Protein AF-A0A520S406-F1 (afdb_monomer_lite)

Foldseek 3Di:
DDADPNDDPDDDADAAPDVVVRHGDDPPDDDDPPPVVLVVLVVLVVVCVVVVVDDQFDAPCVQVVVQVPDWDWDPDDDLVGIDTHDDPDGAGNNCVSVVNRNDDDQCVVPPPVDGDSVSVVCVVVVVCPPPNVVCVVVCVVVSVPPPDDDDDPDDDDDDPD

InterPro domains:
  IPR001466 Beta-lactamase-related [PF00144] (1-109)
  IPR012338 Beta-lactamase/transpeptidase-like [G3DSA:3.40.710.10] (1-141)
  IPR012338 Beta-lactamase/transpeptidase-like [SSF56601] (1-108)
  IPR050789 Diverse Enzymatic Activities [PTHR43283] (2-108)

Sequence (161 aa):
MVIRDGKLVYESVHGNMDAEAEKVMRDDAIFHIYSITKPTASIALMQLYESGMFQLDDPVSHFIPEFEDLKVLDASGSRETYSLREPKRAMTIRDLLMHTSGLVAPSSKWKLPEGTRVGSLYQESNLYRGAICHRWLKCYEDFLCIAIRVPNGIMEFQPIL

Secondary structure (DSSP, 8-state):
-EEETTEEEE----SEEETTTTEEPPTT-----GGGHHHHHHHHHHHHHHTTS--TTSBGGGT-GGGTT--EEPSSS-TTS--EE--SS--BHHHHHTT-S-----GGGGT-SS--HHHHHHHHTTTTTSHHHHHHTTTTTGGG------SSS--------

Organism: NCBI:txid2510334

pLDDT: mean 73.19, std 25.66, range [23.7, 97.75]

Structure (mmCIF, N/CA/C/O backbone):
data_AF-A0A520S406-F1
#
_entry.id   AF-A0A520S406-F1
#
loop_
_atom_site.group_PDB
_atom_site.id
_atom_site.type_symbol
_atom_site.label_atom_id
_atom_site.label_alt_id
_atom_site.label_comp_id
_atom_site.label_asym_id
_atom_site.label_entity_id
_atom_site.label_seq_id
_atom_site.pdbx_PDB_ins_code
_atom_site.Cartn_x
_atom_site.Cartn_y
_atom_site.Cartn_z
_atom_site.occupancy
_atom_site.B_iso_or_equiv
_atom_site.auth_seq_id
_atom_site.auth_comp_id
_atom_site.auth_asym_id
_atom_site.auth_atom_id
_atom_site.pdbx_PDB_model_num
ATOM 1 N N . MET A 1 1 ? 3.583 2.426 -23.354 1.00 93.00 1 MET A N 1
ATOM 2 C CA . MET A 1 1 ? 2.829 1.418 -24.124 1.00 93.00 1 MET A CA 1
ATOM 3 C C . MET A 1 1 ? 1.333 1.591 -23.883 1.00 93.00 1 MET A C 1
ATOM 5 O O . MET A 1 1 ? 0.951 1.891 -22.758 1.00 93.00 1 MET A O 1
ATOM 9 N N . VAL A 1 2 ? 0.500 1.397 -24.905 1.00 96.75 2 VAL A N 1
ATOM 10 C CA . VAL A 1 2 ? -0.965 1.307 -24.803 1.00 96.75 2 VAL A CA 1
ATOM 11 C C . VAL A 1 2 ? -1.422 0.061 -25.558 1.00 96.75 2 VAL A C 1
ATOM 13 O O . VAL A 1 2 ? -1.090 -0.110 -26.733 1.00 96.75 2 VAL A O 1
ATOM 16 N N . ILE A 1 3 ? -2.189 -0.794 -24.883 1.00 97.19 3 ILE A N 1
ATOM 17 C CA . ILE A 1 3 ? -2.780 -2.011 -25.449 1.00 97.19 3 ILE A CA 1
ATOM 18 C C . ILE A 1 3 ? -4.298 -1.839 -25.472 1.00 97.19 3 ILE A C 1
ATOM 20 O O . ILE A 1 3 ? -4.893 -1.438 -24.472 1.00 97.19 3 ILE A O 1
ATOM 24 N N . ARG A 1 4 ? -4.927 -2.154 -26.606 1.00 97.62 4 ARG A N 1
ATOM 25 C CA . ARG A 1 4 ? -6.384 -2.137 -26.779 1.00 97.62 4 ARG A CA 1
ATOM 26 C C . ARG A 1 4 ? -6.816 -3.389 -27.530 1.00 97.62 4 ARG A C 1
ATOM 28 O O . ARG A 1 4 ? -6.208 -3.733 -28.538 1.00 97.62 4 ARG A O 1
ATOM 35 N N . ASP A 1 5 ? -7.842 -4.074 -27.029 1.00 96.62 5 ASP A N 1
ATOM 36 C CA . ASP A 1 5 ? -8.367 -5.316 -27.618 1.00 96.62 5 ASP A CA 1
ATOM 37 C C . ASP A 1 5 ? -7.268 -6.379 -27.838 1.00 96.62 5 ASP A C 1
ATOM 39 O O . ASP A 1 5 ? -7.208 -7.048 -28.869 1.00 96.62 5 ASP A O 1
ATOM 43 N N . GLY A 1 6 ? -6.335 -6.475 -26.881 1.00 96.81 6 GLY A N 1
ATOM 44 C CA . GLY A 1 6 ? -5.179 -7.376 -26.938 1.00 96.81 6 GLY A CA 1
ATOM 45 C C . GLY A 1 6 ? -4.094 -6.987 -27.952 1.00 96.81 6 GLY A C 1
ATOM 46 O O . GLY A 1 6 ? -3.134 -7.732 -28.119 1.00 96.81 6 GLY A O 1
ATOM 47 N N . LYS A 1 7 ? -4.217 -5.838 -28.631 1.00 96.81 7 LYS A N 1
ATOM 48 C CA . LYS A 1 7 ? -3.268 -5.367 -29.648 1.00 96.81 7 LYS A CA 1
ATOM 49 C C . LYS A 1 7 ? -2.477 -4.162 -29.152 1.00 96.81 7 LYS A C 1
ATOM 51 O O . LYS A 1 7 ? -3.039 -3.237 -28.563 1.00 96.81 7 LYS A O 1
ATOM 56 N N . LEU A 1 8 ? -1.175 -4.158 -29.433 1.00 96.31 8 LEU A N 1
ATOM 57 C CA . LEU A 1 8 ? -0.318 -2.998 -29.220 1.00 96.31 8 LEU A CA 1
ATOM 58 C C . LEU A 1 8 ? -0.706 -1.896 -30.211 1.00 96.31 8 LEU A C 1
ATOM 60 O O . LEU A 1 8 ? -0.577 -2.080 -31.419 1.00 96.31 8 LEU A O 1
ATOM 64 N N . VAL A 1 9 ? -1.192 -0.763 -29.702 1.00 97.75 9 VAL A N 1
ATOM 65 C CA . VAL A 1 9 ? -1.594 0.380 -30.543 1.00 97.75 9 VAL A CA 1
ATOM 66 C C . VAL A 1 9 ? -0.632 1.558 -30.437 1.00 97.75 9 VAL A C 1
ATOM 68 O O . VAL A 1 9 ? -0.633 2.420 -31.311 1.00 97.75 9 VAL A O 1
ATOM 71 N N . TYR A 1 10 ? 0.188 1.606 -29.383 1.00 96.81 10 TYR A N 1
ATOM 72 C CA . TYR A 1 10 ? 1.185 2.656 -29.199 1.00 96.81 10 TYR A CA 1
ATOM 73 C C . TYR A 1 10 ? 2.327 2.209 -28.283 1.00 96.81 10 TYR A C 1
ATOM 75 O O . TYR A 1 10 ? 2.097 1.756 -27.158 1.00 96.81 10 TYR A O 1
ATOM 83 N N . GLU A 1 11 ? 3.561 2.426 -28.722 1.00 95.62 11 GLU A N 1
ATOM 84 C CA . GLU A 1 11 ? 4.778 2.256 -27.935 1.00 95.62 11 GLU A CA 1
ATOM 85 C C . GLU A 1 11 ? 5.806 3.302 -28.352 1.00 95.62 11 GLU A C 1
ATOM 87 O O . GLU A 1 11 ? 5.978 3.586 -29.533 1.00 95.62 11 GLU A O 1
ATOM 92 N N . SER A 1 12 ? 6.454 3.915 -27.369 1.00 95.31 12 SER A N 1
ATOM 93 C CA . SER A 1 12 ? 7.460 4.944 -27.597 1.00 95.31 12 SER A CA 1
ATOM 94 C C . SER A 1 12 ? 8.334 5.069 -26.359 1.00 95.31 12 SER A C 1
ATOM 96 O O . SER A 1 12 ? 7.799 5.083 -25.244 1.00 95.31 12 SER A O 1
ATOM 98 N N . VAL A 1 13 ? 9.633 5.248 -26.558 1.00 95.19 13 VAL A N 1
ATOM 99 C CA . VAL A 1 13 ? 10.619 5.460 -25.498 1.00 95.19 13 VAL A CA 1
ATOM 100 C C . VAL A 1 13 ? 11.250 6.832 -25.707 1.00 95.19 13 VAL A C 1
ATOM 102 O O . VAL A 1 13 ? 11.583 7.191 -26.833 1.00 95.19 13 VAL A O 1
ATOM 105 N N . HIS A 1 14 ? 11.379 7.617 -24.638 1.00 94.38 14 HIS A N 1
ATOM 106 C CA . HIS A 1 14 ? 11.864 8.993 -24.718 1.00 94.38 14 HIS A CA 1
ATOM 107 C C . HIS A 1 14 ? 12.806 9.321 -23.560 1.00 94.38 14 HIS A C 1
ATOM 109 O O . HIS A 1 14 ? 12.614 8.845 -22.441 1.00 94.38 14 HIS A O 1
ATOM 115 N N . GLY A 1 15 ? 13.767 10.207 -23.828 1.00 94.94 15 GLY A N 1
ATOM 116 C CA . GLY A 1 15 ? 14.667 10.769 -22.824 1.00 94.94 15 GLY A CA 1
ATOM 117 C C . GLY A 1 15 ? 15.809 9.842 -22.413 1.00 94.94 15 GLY A C 1
ATOM 118 O O . GLY A 1 15 ? 16.149 8.884 -23.109 1.00 94.94 15 GLY A O 1
ATOM 119 N N . ASN A 1 16 ? 16.393 10.158 -21.260 1.00 95.19 16 ASN A N 1
ATOM 120 C CA . ASN A 1 16 ? 17.512 9.438 -20.665 1.00 95.19 16 ASN A CA 1
ATOM 121 C C . ASN A 1 16 ? 17.051 8.754 -19.373 1.00 95.19 16 ASN A C 1
ATOM 123 O O . ASN A 1 16 ? 16.255 9.317 -18.622 1.00 95.19 16 ASN A O 1
ATOM 127 N N . MET A 1 17 ? 17.547 7.543 -19.112 1.00 94.00 17 MET A N 1
ATOM 128 C CA . MET A 1 17 ? 17.347 6.855 -17.831 1.00 94.00 17 MET A CA 1
ATOM 129 C C . MET A 1 17 ? 18.251 7.409 -16.720 1.00 94.00 17 MET A C 1
ATOM 131 O O . MET A 1 17 ? 17.938 7.250 -15.545 1.00 94.00 17 MET A O 1
ATOM 135 N N . ASP A 1 18 ? 19.357 8.047 -17.102 1.00 93.31 18 ASP A N 1
ATOM 136 C CA . ASP A 1 18 ? 20.272 8.783 -16.229 1.00 93.31 18 ASP A CA 1
ATOM 137 C C . ASP A 1 18 ? 20.657 10.067 -16.972 1.00 93.31 18 ASP A C 1
ATOM 139 O O . ASP A 1 18 ? 21.224 10.006 -18.068 1.00 93.31 18 ASP A O 1
ATOM 143 N N . ALA A 1 19 ? 20.246 11.217 -16.440 1.00 91.25 19 ALA A N 1
ATOM 144 C CA . ALA A 1 19 ? 20.421 12.493 -17.121 1.00 91.25 19 ALA A CA 1
ATOM 145 C C . ALA A 1 19 ? 21.878 12.964 -17.046 1.00 91.25 19 ALA A C 1
ATOM 147 O O . ALA A 1 19 ? 22.402 13.483 -18.028 1.00 91.25 19 ALA A O 1
ATOM 148 N N . GLU A 1 20 ? 22.528 12.738 -15.907 1.00 94.88 20 GLU A N 1
ATOM 149 C CA . GLU A 1 20 ? 23.899 13.128 -15.606 1.00 94.88 20 GLU A CA 1
ATOM 150 C C . GLU A 1 20 ? 24.916 12.299 -16.393 1.00 94.88 20 GLU A C 1
ATOM 152 O O . GLU A 1 20 ? 25.911 12.837 -16.875 1.00 94.88 20 GLU A O 1
ATOM 157 N N . ALA A 1 21 ? 24.657 11.000 -16.552 1.00 93.94 21 ALA A N 1
ATOM 158 C CA . ALA A 1 21 ? 25.484 10.101 -17.355 1.00 93.94 21 ALA A CA 1
ATOM 159 C C . ALA A 1 21 ? 25.082 10.063 -18.842 1.00 93.94 21 ALA A C 1
ATOM 161 O O . ALA A 1 21 ? 25.615 9.242 -19.589 1.00 93.94 21 ALA A O 1
ATOM 162 N N . GLU A 1 22 ? 24.112 10.889 -19.258 1.00 92.56 22 GLU A N 1
ATOM 163 C CA . GLU A 1 22 ? 23.533 10.918 -20.612 1.00 92.56 22 GLU A CA 1
ATOM 164 C C . GLU A 1 22 ? 23.111 9.529 -21.128 1.00 92.56 22 GLU A C 1
ATOM 166 O O . GLU A 1 22 ? 23.174 9.216 -22.322 1.00 92.56 22 GLU A O 1
ATOM 171 N N . LYS A 1 23 ? 22.667 8.654 -20.219 1.00 94.69 23 LYS A N 1
ATOM 172 C CA . LYS A 1 23 ? 22.326 7.276 -20.565 1.00 94.69 23 LYS A CA 1
ATOM 173 C C . LYS A 1 23 ? 20.939 7.236 -21.187 1.00 94.69 23 LYS A C 1
ATOM 175 O O . LYS A 1 23 ? 19.943 7.441 -20.496 1.00 94.69 23 LYS A O 1
ATOM 180 N N . VAL A 1 24 ? 20.876 6.924 -22.476 1.00 95.38 24 VAL A N 1
ATOM 181 C CA . VAL A 1 24 ? 19.623 6.838 -23.241 1.00 95.38 24 VAL A CA 1
ATOM 182 C C . VAL A 1 24 ? 18.644 5.853 -22.593 1.00 95.38 24 VAL A C 1
ATOM 184 O O . VAL A 1 24 ? 19.035 4.781 -22.120 1.00 95.38 24 VAL A O 1
ATOM 187 N N . MET A 1 25 ? 17.364 6.229 -22.561 1.00 96.75 25 MET A N 1
ATOM 188 C CA . MET A 1 25 ? 16.292 5.375 -22.060 1.00 96.75 25 MET A CA 1
ATOM 189 C C . MET A 1 25 ? 16.171 4.096 -22.898 1.00 96.75 25 MET A C 1
ATOM 191 O O . MET A 1 25 ? 16.150 4.146 -24.127 1.00 96.75 25 MET A O 1
ATOM 195 N N . ARG A 1 26 ? 16.054 2.954 -22.219 1.00 94.50 26 ARG A N 1
ATOM 196 C CA . ARG A 1 26 ? 15.831 1.639 -22.835 1.00 94.50 26 ARG A CA 1
ATOM 197 C C . ARG A 1 26 ? 14.371 1.223 -22.667 1.00 94.50 26 ARG A C 1
ATOM 199 O O . ARG A 1 26 ? 13.718 1.639 -21.712 1.00 94.50 26 ARG A O 1
ATOM 206 N N . ASP A 1 27 ? 13.875 0.413 -23.587 1.00 93.38 27 ASP A N 1
ATOM 207 C CA . ASP A 1 27 ? 12.521 -0.156 -23.561 1.00 93.38 27 ASP A CA 1
ATOM 208 C C . ASP A 1 27 ? 12.300 -1.153 -22.408 1.00 93.38 27 ASP A C 1
ATOM 210 O O . ASP A 1 27 ? 11.199 -1.247 -21.873 1.00 93.38 27 ASP A O 1
ATOM 214 N N . ASP A 1 28 ? 13.357 -1.823 -21.961 1.00 94.38 28 ASP A N 1
ATOM 215 C CA . ASP A 1 28 ? 13.394 -2.768 -20.836 1.00 94.38 28 ASP A CA 1
ATOM 216 C C . ASP A 1 28 ? 14.019 -2.165 -19.557 1.00 94.38 28 ASP A C 1
ATOM 218 O O . ASP A 1 28 ? 14.542 -2.881 -18.696 1.00 94.38 28 ASP A O 1
ATOM 222 N N . ALA A 1 29 ? 14.026 -0.835 -19.429 1.00 94.50 29 ALA A N 1
ATOM 223 C CA . ALA A 1 29 ? 14.532 -0.178 -18.230 1.00 94.50 29 ALA A CA 1
ATOM 224 C C . ALA A 1 29 ? 13.722 -0.584 -16.981 1.00 94.50 29 ALA A C 1
ATOM 226 O O . ALA A 1 29 ? 12.493 -0.650 -16.998 1.00 94.50 29 ALA A O 1
ATOM 227 N N . ILE A 1 30 ? 14.422 -0.828 -15.869 1.00 93.31 30 ILE A N 1
ATOM 228 C CA . ILE A 1 30 ? 13.805 -1.197 -14.590 1.00 93.31 30 ILE A CA 1
ATOM 229 C C . ILE A 1 30 ? 13.458 0.073 -13.812 1.00 93.31 30 ILE A C 1
ATOM 231 O O . ILE A 1 30 ? 14.319 0.922 -13.582 1.00 93.31 30 ILE A O 1
ATOM 235 N N . PHE A 1 31 ? 12.205 0.174 -13.364 1.00 90.69 31 PHE A N 1
ATOM 236 C CA . PHE A 1 31 ? 11.701 1.306 -12.587 1.00 90.69 31 PHE A CA 1
ATOM 237 C C . PHE A 1 31 ? 11.234 0.878 -11.200 1.00 90.69 31 PHE A C 1
ATOM 239 O O . PHE A 1 31 ? 10.613 -0.168 -11.020 1.00 90.69 31 PHE A O 1
ATOM 246 N N . HIS A 1 32 ? 11.429 1.757 -10.219 1.00 90.12 32 HIS A N 1
ATOM 247 C CA . HIS A 1 32 ? 10.699 1.664 -8.962 1.00 90.12 32 HIS A CA 1
ATOM 248 C C . HIS A 1 32 ? 9.241 2.073 -9.192 1.00 90.12 32 HIS A C 1
ATOM 250 O O . HIS A 1 32 ? 8.933 3.246 -9.394 1.00 90.12 32 HIS A O 1
ATOM 256 N N . ILE A 1 33 ? 8.334 1.099 -9.149 1.00 86.25 33 ILE A N 1
ATOM 257 C CA . ILE A 1 33 ? 6.906 1.311 -9.428 1.00 86.25 33 ILE A CA 1
ATOM 258 C C . ILE A 1 33 ? 6.120 1.858 -8.217 1.00 86.25 33 ILE A C 1
ATOM 260 O O . ILE A 1 33 ? 4.960 2.257 -8.345 1.00 86.25 33 ILE A O 1
ATOM 264 N N . TYR A 1 34 ? 6.751 1.916 -7.038 1.00 87.31 34 TYR A N 1
ATOM 265 C CA . TYR A 1 34 ? 6.198 2.465 -5.795 1.00 87.31 34 TYR A CA 1
ATOM 266 C C . TYR A 1 34 ? 4.761 1.997 -5.514 1.00 87.31 34 TYR A C 1
ATOM 268 O O . TYR A 1 34 ? 4.495 0.815 -5.346 1.00 87.31 34 TYR A O 1
ATOM 276 N N . SER A 1 35 ? 3.801 2.919 -5.430 1.00 84.50 35 SER A N 1
ATOM 277 C CA . SER A 1 35 ? 2.425 2.598 -5.052 1.00 84.50 35 SER A CA 1
ATOM 278 C C . SER A 1 35 ? 1.686 1.716 -6.061 1.00 84.50 35 SER A C 1
ATOM 280 O O . SER A 1 35 ? 0.641 1.187 -5.690 1.00 84.50 35 SER A O 1
ATOM 282 N N . ILE A 1 36 ? 2.218 1.500 -7.271 1.00 89.88 36 ILE A N 1
ATOM 283 C CA . ILE A 1 36 ? 1.678 0.522 -8.231 1.00 89.88 36 ILE A CA 1
ATOM 284 C C . ILE A 1 36 ? 1.825 -0.919 -7.704 1.00 89.88 36 ILE A C 1
ATOM 286 O O . ILE A 1 36 ? 1.100 -1.807 -8.137 1.00 89.88 36 ILE A O 1
ATOM 290 N N . THR A 1 37 ? 2.648 -1.153 -6.679 1.00 87.62 37 THR A N 1
ATOM 291 C CA . THR A 1 37 ? 2.674 -2.429 -5.948 1.00 87.62 37 THR A CA 1
ATOM 292 C C . THR A 1 37 ? 1.326 -2.775 -5.293 1.00 87.62 37 THR A C 1
ATOM 294 O O . THR A 1 37 ? 1.020 -3.953 -5.121 1.00 87.62 37 THR A O 1
ATOM 297 N N . LYS A 1 38 ? 0.487 -1.783 -4.940 1.00 87.81 38 LYS A N 1
ATOM 298 C CA . LYS A 1 38 ? -0.786 -2.015 -4.226 1.00 87.81 38 LYS A CA 1
ATOM 299 C C . LYS A 1 38 ? -1.749 -2.929 -5.000 1.00 87.81 38 LYS A C 1
ATOM 301 O O . LYS A 1 38 ? -2.146 -3.924 -4.409 1.00 87.81 38 LYS A O 1
ATOM 306 N N . PRO A 1 39 ? -2.086 -2.672 -6.283 1.00 90.62 39 PRO A N 1
ATOM 307 C CA . PRO A 1 39 ? -2.883 -3.601 -7.085 1.00 90.62 39 PRO A CA 1
ATOM 308 C C . PRO A 1 39 ? -2.382 -5.050 -7.061 1.00 90.62 39 PRO A C 1
ATOM 310 O O . PRO A 1 39 ? -3.184 -5.958 -6.868 1.00 90.62 39 PRO A O 1
ATOM 313 N N . THR A 1 40 ? -1.071 -5.276 -7.194 1.00 92.31 40 THR A N 1
ATOM 314 C CA . THR A 1 40 ? -0.491 -6.628 -7.155 1.00 92.31 40 THR A CA 1
ATOM 315 C C . THR A 1 40 ? -0.715 -7.298 -5.798 1.00 92.31 40 THR A C 1
ATOM 317 O O . THR A 1 40 ? -1.186 -8.432 -5.742 1.00 92.31 40 THR A O 1
ATOM 320 N N . ALA A 1 41 ? -0.458 -6.582 -4.699 1.00 88.38 41 ALA A N 1
ATOM 321 C CA . ALA A 1 41 ? -0.724 -7.082 -3.349 1.00 88.38 41 ALA A CA 1
ATOM 322 C C . ALA A 1 41 ? -2.227 -7.323 -3.100 1.00 88.38 41 ALA A C 1
ATOM 324 O O . ALA A 1 41 ? -2.605 -8.313 -2.477 1.00 88.38 41 ALA A O 1
ATOM 325 N N . SER A 1 42 ? -3.100 -6.456 -3.622 1.00 90.94 42 SER A N 1
ATOM 326 C CA . SER A 1 42 ? -4.553 -6.626 -3.538 1.00 90.94 42 SER A CA 1
ATOM 327 C C . SER A 1 42 ? -5.026 -7.882 -4.268 1.00 90.94 42 SER A C 1
ATOM 329 O O . SER A 1 42 ? -5.879 -8.583 -3.736 1.00 90.94 42 SER A O 1
ATOM 331 N N . ILE A 1 43 ? -4.463 -8.206 -5.438 1.00 95.81 43 ILE A N 1
ATOM 332 C CA . ILE A 1 43 ? -4.783 -9.447 -6.164 1.00 95.81 43 ILE A CA 1
ATOM 333 C C . ILE A 1 43 ? -4.403 -10.672 -5.328 1.00 95.81 43 ILE A C 1
ATOM 335 O O . ILE A 1 43 ? -5.237 -11.557 -5.152 1.00 95.81 43 ILE A O 1
ATOM 339 N N . ALA A 1 44 ? -3.193 -10.700 -4.761 1.00 95.12 44 ALA A N 1
ATOM 340 C CA . ALA A 1 44 ? -2.762 -11.794 -3.888 1.00 95.12 44 ALA A CA 1
ATOM 341 C C . ALA A 1 44 ? -3.708 -11.966 -2.686 1.00 95.12 44 ALA A C 1
ATOM 343 O O . ALA A 1 44 ? -4.104 -13.079 -2.340 1.00 95.12 44 ALA A O 1
ATOM 344 N N . LEU A 1 45 ? -4.147 -10.854 -2.088 1.00 93.81 45 LEU A N 1
ATOM 345 C CA . LEU A 1 45 ? -5.110 -10.884 -0.993 1.00 93.81 45 LEU A CA 1
ATOM 346 C C . LEU A 1 45 ? -6.490 -11.401 -1.444 1.00 93.81 45 LEU A C 1
ATOM 348 O O . LEU A 1 45 ? -7.134 -12.144 -0.708 1.00 93.81 45 LEU A O 1
ATOM 352 N N . MET A 1 46 ? -6.945 -11.065 -2.655 1.00 95.50 46 MET A N 1
ATOM 353 C CA . MET A 1 46 ? -8.216 -11.571 -3.193 1.00 95.50 46 MET A CA 1
ATOM 354 C C . MET A 1 46 ? -8.180 -13.064 -3.524 1.00 95.50 46 MET A C 1
ATOM 356 O O . MET A 1 46 ? -9.182 -13.738 -3.314 1.00 95.50 46 MET A O 1
ATOM 360 N N . GLN A 1 47 ? -7.035 -13.620 -3.920 1.00 97.25 47 GLN A N 1
ATOM 361 C CA . GLN A 1 47 ? -6.894 -15.075 -4.088 1.00 97.25 47 GLN A CA 1
ATOM 362 C C . GLN A 1 47 ? -7.109 -15.831 -2.765 1.00 97.25 47 GLN A C 1
ATOM 364 O O . GLN A 1 47 ? -7.719 -16.902 -2.727 1.00 97.25 47 GLN A O 1
ATOM 369 N N . LEU A 1 48 ? -6.650 -15.258 -1.650 1.00 95.00 48 LEU A N 1
ATOM 370 C CA . LEU A 1 48 ? -6.875 -15.827 -0.321 1.00 95.00 48 LEU A CA 1
ATOM 371 C C . LEU A 1 48 ? -8.312 -15.656 0.169 1.00 95.00 48 LEU A C 1
ATOM 373 O O . LEU A 1 48 ? -8.837 -16.550 0.834 1.00 95.00 48 LEU A O 1
ATOM 377 N N . TYR A 1 49 ? -8.947 -14.538 -0.184 1.00 95.44 49 TYR A N 1
ATOM 378 C CA . TYR A 1 49 ? -10.376 -14.330 0.039 1.00 95.44 49 TYR A CA 1
ATOM 379 C C . TYR A 1 49 ? -11.209 -15.391 -0.694 1.00 95.44 49 TYR A C 1
ATOM 381 O O . TYR A 1 49 ? -12.063 -16.029 -0.082 1.00 95.44 49 TYR A O 1
ATOM 389 N N . GLU A 1 50 ? -10.912 -15.650 -1.971 1.00 96.94 50 GLU A N 1
ATOM 390 C CA . GLU A 1 50 ? -11.567 -16.704 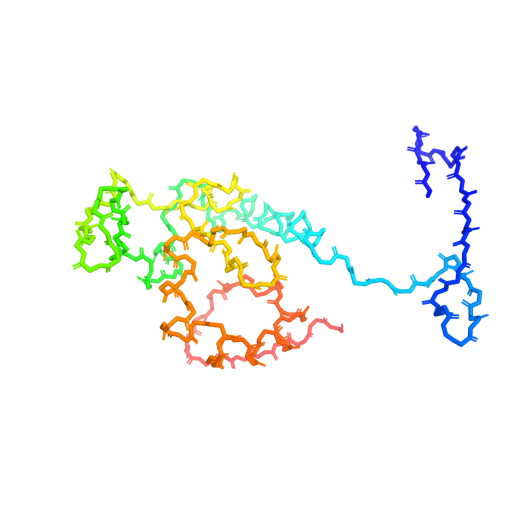-2.761 1.00 96.94 50 GLU A CA 1
ATOM 391 C C . GLU A 1 50 ? -11.335 -18.103 -2.171 1.00 96.94 50 GLU A C 1
ATOM 393 O O . GLU A 1 50 ? -12.223 -18.952 -2.216 1.00 96.94 50 GLU A O 1
ATOM 398 N N . SER A 1 51 ? -10.173 -18.326 -1.549 1.00 97.12 51 SER A N 1
ATOM 399 C CA . SER A 1 51 ? -9.847 -19.571 -0.839 1.00 97.12 51 SER A CA 1
ATOM 400 C C . SER A 1 51 ? -10.509 -19.686 0.545 1.00 97.12 51 SER A C 1
ATOM 402 O O . SER A 1 51 ? -10.310 -20.682 1.239 1.00 97.12 51 SER A O 1
ATOM 404 N N . GLY A 1 52 ? -11.277 -18.679 0.977 1.00 95.69 52 GLY A N 1
ATOM 405 C CA . GLY A 1 52 ? -11.985 -18.675 2.258 1.00 95.69 52 GLY A CA 1
ATOM 406 C C . GLY A 1 52 ? -11.094 -18.453 3.486 1.00 95.69 52 GLY A C 1
ATOM 407 O O . GLY A 1 52 ? -11.537 -18.709 4.602 1.00 95.69 52 GLY A O 1
ATOM 408 N N . MET A 1 53 ? -9.856 -17.976 3.307 1.00 95.06 53 MET A N 1
ATOM 409 C CA . MET A 1 53 ? -8.893 -17.791 4.406 1.00 95.06 53 MET A CA 1
ATOM 410 C C . MET A 1 53 ? -9.249 -16.621 5.333 1.00 95.06 53 MET A C 1
ATOM 412 O O . MET A 1 53 ? -8.820 -16.593 6.484 1.00 95.06 53 MET A O 1
ATOM 416 N N . PHE A 1 54 ? -10.012 -15.654 4.826 1.00 95.19 54 PHE A N 1
ATOM 417 C CA . PHE A 1 54 ? -10.595 -14.543 5.574 1.00 95.19 54 PHE A CA 1
ATOM 418 C C . PHE A 1 54 ? -11.813 -14.007 4.808 1.00 95.19 54 PHE A C 1
ATOM 420 O O . PHE A 1 54 ? -11.997 -14.308 3.626 1.00 95.19 54 PHE A O 1
ATOM 427 N N . GLN A 1 55 ? -12.631 -13.187 5.458 1.00 97.44 55 GLN A N 1
ATOM 428 C CA . GLN A 1 55 ? -13.713 -12.422 4.843 1.00 97.44 55 GLN A CA 1
ATOM 429 C C . GLN A 1 55 ? -13.395 -10.925 4.856 1.00 97.44 55 GLN A C 1
ATOM 431 O O . GLN A 1 55 ? -12.744 -10.408 5.758 1.00 97.44 55 GLN A O 1
ATOM 436 N N . LEU A 1 56 ? -13.878 -10.189 3.854 1.00 96.88 56 LEU A N 1
ATOM 437 C CA . LEU A 1 56 ? -13.606 -8.750 3.726 1.00 96.88 56 LEU A CA 1
ATOM 438 C C . LEU A 1 56 ? -14.059 -7.931 4.945 1.00 96.88 56 LEU A C 1
ATOM 440 O O . LEU A 1 56 ? -13.466 -6.893 5.242 1.00 96.88 56 LEU A O 1
ATOM 444 N N . ASP A 1 57 ? -15.095 -8.398 5.636 1.00 97.56 57 ASP A N 1
ATOM 445 C CA . ASP A 1 57 ? -15.663 -7.734 6.806 1.00 97.56 57 ASP A CA 1
ATOM 446 C C . ASP A 1 57 ? -15.075 -8.259 8.131 1.00 97.56 57 ASP A C 1
ATOM 448 O O . ASP A 1 57 ? -15.475 -7.796 9.200 1.00 97.56 57 ASP A O 1
ATOM 452 N N . ASP A 1 58 ? -14.084 -9.159 8.071 1.00 96.19 58 ASP A N 1
ATOM 453 C CA . ASP A 1 58 ? -13.338 -9.588 9.251 1.00 96.19 58 ASP A CA 1
ATOM 454 C C . ASP A 1 58 ? -12.554 -8.408 9.848 1.00 96.19 58 ASP A C 1
ATOM 456 O O . ASP A 1 58 ? -11.928 -7.632 9.107 1.00 96.19 58 ASP A O 1
ATOM 460 N N . PRO A 1 59 ? -12.535 -8.274 11.186 1.00 96.75 59 PRO A N 1
ATOM 461 C CA . PRO A 1 59 ? -11.653 -7.344 11.871 1.00 96.75 59 PRO A CA 1
ATOM 462 C C . PRO A 1 59 ? -10.183 -7.640 11.567 1.00 96.75 59 PRO A C 1
ATOM 464 O O . PRO A 1 59 ? -9.729 -8.782 11.652 1.00 96.75 59 PRO A O 1
ATOM 467 N N . VAL A 1 60 ? -9.398 -6.595 11.301 1.00 92.38 60 VAL A N 1
ATOM 468 C CA . VAL A 1 60 ? -7.943 -6.723 11.095 1.00 92.38 60 VAL A CA 1
ATOM 469 C C . VAL A 1 60 ? -7.257 -7.313 12.334 1.00 92.38 60 VAL A C 1
ATOM 471 O O . VAL A 1 60 ? -6.287 -8.061 12.205 1.00 92.38 60 VAL A O 1
ATOM 474 N N . SER A 1 61 ? -7.789 -7.035 13.528 1.00 93.25 61 SER A N 1
ATOM 475 C CA . SER A 1 61 ? -7.263 -7.527 14.807 1.00 93.25 61 SER A CA 1
ATOM 476 C C . SER A 1 61 ? -7.236 -9.052 14.931 1.00 93.25 61 SER A C 1
ATOM 478 O O . SER A 1 61 ? -6.427 -9.577 15.689 1.00 93.25 61 SER A O 1
ATOM 480 N N . HIS A 1 62 ? -8.037 -9.783 14.147 1.00 93.50 62 HIS A N 1
ATOM 481 C CA . HIS A 1 62 ? -7.963 -11.248 14.098 1.00 93.50 62 HIS A CA 1
ATOM 482 C C . HIS A 1 62 ? -6.610 -11.751 13.567 1.00 93.50 62 HIS A C 1
ATOM 484 O O . HIS A 1 62 ? -6.158 -12.833 13.943 1.00 93.50 62 HIS A O 1
ATOM 490 N N . PHE A 1 63 ? -5.969 -10.968 12.696 1.00 92.12 63 PHE A N 1
ATOM 491 C CA . PHE A 1 63 ? -4.700 -11.310 12.052 1.00 92.12 63 PHE A CA 1
ATOM 492 C C . PHE A 1 63 ? -3.522 -10.541 12.655 1.00 92.12 63 PHE A C 1
ATOM 494 O O . PHE A 1 63 ? -2.402 -11.050 12.671 1.00 92.12 63 PHE A O 1
ATOM 501 N N . ILE A 1 64 ? -3.771 -9.324 13.144 1.00 90.25 64 ILE A N 1
ATOM 502 C CA . ILE A 1 64 ? -2.767 -8.425 13.719 1.00 90.25 64 ILE A CA 1
ATOM 503 C C . ILE A 1 64 ? -3.344 -7.832 15.020 1.00 90.25 64 ILE A C 1
ATOM 505 O O . ILE A 1 64 ? -3.982 -6.773 14.977 1.00 90.25 64 ILE A O 1
ATOM 509 N N . PRO A 1 65 ? -3.168 -8.512 16.170 1.00 89.75 65 PRO A N 1
ATOM 510 C CA . PRO A 1 65 ? -3.792 -8.141 17.445 1.00 89.75 65 PRO A CA 1
ATOM 511 C C . PRO A 1 65 ? -3.483 -6.714 17.914 1.00 89.75 65 PRO A C 1
ATOM 513 O O . PRO A 1 65 ? -4.291 -6.095 18.597 1.00 89.75 65 PRO A O 1
ATOM 516 N N . GLU A 1 66 ? -2.356 -6.137 17.494 1.00 85.06 66 GLU A N 1
ATOM 517 C CA . GLU A 1 66 ? -1.959 -4.761 17.812 1.00 85.06 66 GLU A CA 1
ATOM 518 C C . GLU A 1 66 ? -2.951 -3.699 17.297 1.00 85.06 66 GLU A C 1
ATOM 520 O O . GLU A 1 66 ? -2.888 -2.543 17.720 1.00 85.06 66 GLU A O 1
ATOM 525 N N . PHE A 1 67 ? -3.876 -4.070 16.403 1.00 86.62 67 PHE A N 1
ATOM 526 C CA . PHE A 1 67 ? -4.949 -3.196 15.930 1.00 86.62 67 PHE A CA 1
ATOM 527 C C . PHE A 1 67 ? -6.244 -3.250 16.764 1.00 86.62 67 PHE A C 1
ATOM 529 O O . PHE A 1 67 ? -7.188 -2.529 16.433 1.00 86.62 67 PHE A O 1
ATOM 536 N N . GLU A 1 68 ? -6.321 -4.066 17.819 1.00 87.06 68 GLU A N 1
ATOM 537 C CA . GLU A 1 68 ? -7.538 -4.225 18.634 1.00 87.06 68 GLU A CA 1
ATOM 538 C C . GLU A 1 68 ? -7.906 -2.947 19.409 1.00 87.06 68 GLU A C 1
ATOM 540 O O . GLU A 1 68 ? -9.038 -2.475 19.323 1.00 87.06 68 GLU A O 1
ATOM 545 N N . ASP A 1 69 ? -6.928 -2.321 20.071 1.00 87.06 69 ASP A N 1
ATOM 546 C CA . ASP A 1 69 ? -7.140 -1.174 20.969 1.00 87.06 69 ASP A CA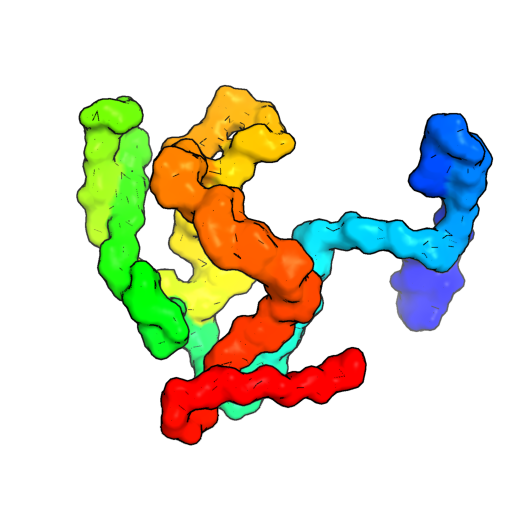 1
ATOM 547 C C . ASP A 1 69 ? -6.864 0.194 20.319 1.00 87.06 69 ASP A C 1
ATOM 549 O O . ASP A 1 69 ? -6.553 1.185 20.995 1.00 87.06 69 ASP A O 1
ATOM 553 N N . LEU A 1 70 ? -6.965 0.280 18.988 1.00 87.12 70 LEU A N 1
ATOM 554 C CA . LEU A 1 70 ? -6.743 1.540 18.282 1.00 87.12 70 LEU A CA 1
ATOM 555 C C . LEU A 1 70 ? -7.709 2.633 18.742 1.00 87.12 70 LEU A C 1
ATOM 557 O O . LEU A 1 70 ? -8.915 2.424 18.858 1.00 87.12 70 LEU A O 1
ATOM 561 N N . LYS A 1 71 ? -7.181 3.850 18.885 1.00 87.50 71 LYS A N 1
ATOM 562 C CA . LYS A 1 71 ? -7.974 5.062 19.116 1.00 87.50 71 LYS A CA 1
ATOM 563 C C . LYS A 1 71 ? -7.968 5.956 17.887 1.00 87.50 71 LYS A C 1
ATOM 565 O O . LYS A 1 71 ? -7.015 5.979 17.109 1.00 87.50 71 LYS A O 1
ATOM 570 N N . VAL A 1 72 ? -9.035 6.733 17.738 1.00 86.00 72 VAL A N 1
ATOM 571 C CA . VAL A 1 72 ? -9.150 7.759 16.703 1.00 86.00 72 VAL A CA 1
ATOM 572 C C . VAL A 1 72 ? -8.783 9.105 17.309 1.00 86.00 72 VAL A C 1
ATOM 574 O O . VAL A 1 72 ? -9.346 9.498 18.330 1.00 86.00 72 VAL A O 1
ATOM 577 N N . LEU A 1 73 ? -7.862 9.815 16.661 1.00 83.69 73 LEU A N 1
ATOM 578 C CA . LEU A 1 73 ? -7.553 11.200 16.997 1.00 83.69 73 LEU A CA 1
ATOM 579 C C . LEU A 1 73 ? -8.745 12.092 16.632 1.00 83.69 73 LEU A C 1
ATOM 581 O O . LEU A 1 73 ? -9.181 12.095 15.478 1.00 83.69 73 LEU A O 1
ATOM 585 N N . ASP A 1 74 ? -9.274 12.837 17.601 1.00 75.69 74 ASP A N 1
ATOM 586 C CA . ASP A 1 74 ? -10.296 13.844 17.330 1.00 75.69 74 ASP A CA 1
ATOM 587 C C . ASP A 1 74 ? -9.685 15.021 16.544 1.00 75.69 74 ASP A C 1
ATOM 589 O O . ASP A 1 74 ? -8.518 15.382 16.714 1.00 75.69 74 ASP A O 1
ATOM 593 N N . ALA A 1 75 ? -10.466 15.615 15.642 1.00 66.69 75 ALA A N 1
ATOM 594 C CA . ALA A 1 75 ? -10.031 16.783 14.880 1.00 66.69 75 ALA A CA 1
ATOM 595 C C . ALA A 1 75 ? -9.980 18.057 15.748 1.00 66.69 75 ALA A C 1
ATOM 597 O O . ALA A 1 75 ? -9.334 19.037 15.370 1.00 66.69 75 ALA A O 1
ATOM 598 N N . SER A 1 76 ? -10.651 18.049 16.904 1.00 57.09 76 SER A N 1
ATOM 599 C CA . SER A 1 76 ? -10.663 19.150 17.867 1.00 57.09 76 SER A CA 1
ATOM 600 C C . SER A 1 76 ? -9.379 19.203 18.717 1.00 57.09 76 SER A C 1
ATOM 602 O O . SER A 1 76 ? -8.837 18.181 19.128 1.00 57.09 76 SER A O 1
ATOM 604 N N . GLY A 1 77 ? -8.860 20.415 18.955 1.00 57.06 77 GLY A N 1
ATOM 605 C CA . GLY A 1 77 ? -7.667 20.663 19.782 1.00 57.06 77 GLY A CA 1
ATOM 606 C C . GLY A 1 77 ? -6.405 21.054 19.002 1.00 57.06 77 GLY A C 1
ATOM 607 O O . GLY A 1 77 ? -6.371 21.031 17.770 1.00 57.06 77 GLY A O 1
ATOM 608 N N . SER A 1 78 ? -5.367 21.461 19.728 1.00 61.62 78 SER A N 1
ATOM 609 C CA . SER A 1 78 ? -3.985 21.662 19.268 1.00 61.62 78 SER A CA 1
ATOM 610 C C . SER A 1 78 ? -3.152 20.392 19.483 1.00 61.62 78 SER A C 1
ATOM 612 O O . SER A 1 78 ? -3.636 19.394 20.015 1.00 61.62 78 SER A O 1
ATOM 614 N N . ARG A 1 79 ? -1.871 20.426 19.103 1.00 60.50 79 ARG A N 1
ATOM 615 C CA . ARG A 1 79 ? -0.908 19.345 19.373 1.00 60.50 79 ARG A CA 1
ATOM 616 C C . ARG A 1 79 ? -0.773 19.023 20.871 1.00 60.50 79 ARG A C 1
ATOM 618 O O . ARG A 1 79 ? -0.466 17.886 21.207 1.00 60.50 79 ARG A O 1
ATOM 625 N N . GLU A 1 80 ? -1.025 19.989 21.753 1.00 63.69 80 GLU A N 1
ATOM 626 C CA . GLU A 1 80 ? -0.992 19.813 23.212 1.00 63.69 80 GLU A CA 1
ATOM 627 C C . GLU A 1 80 ? -2.358 19.453 23.821 1.00 63.69 80 GLU A C 1
ATOM 629 O O . GLU A 1 80 ? -2.424 19.076 24.987 1.00 63.69 80 GLU A O 1
ATOM 634 N N . THR A 1 81 ? -3.452 19.584 23.064 1.00 67.88 81 THR A N 1
ATOM 635 C CA . THR A 1 81 ? -4.831 19.468 23.580 1.00 67.88 81 THR A CA 1
ATOM 636 C C . THR A 1 81 ? -5.696 18.504 22.768 1.00 67.88 81 THR A C 1
ATOM 638 O O . THR A 1 81 ? -6.922 18.607 22.778 1.00 67.88 81 THR A O 1
ATOM 641 N N . TYR A 1 82 ? -5.074 17.564 22.052 1.00 72.25 82 TYR A N 1
ATOM 642 C CA . TYR A 1 82 ? -5.819 16.558 21.305 1.00 72.25 82 TYR A CA 1
ATOM 643 C C . TYR A 1 82 ? -6.509 15.571 22.246 1.00 72.25 82 TYR A C 1
ATOM 645 O O . TYR A 1 82 ? -5.965 15.174 23.278 1.00 72.25 82 TYR A O 1
ATOM 653 N N . SER A 1 83 ? -7.702 15.139 21.857 1.00 78.69 83 SER A N 1
ATOM 654 C CA . SER A 1 83 ? -8.416 14.050 22.509 1.00 78.69 83 SER A CA 1
ATOM 655 C C . SER A 1 83 ? -8.405 12.803 21.626 1.00 78.69 83 SER A C 1
ATOM 657 O O . SER A 1 83 ? -8.320 12.861 20.395 1.00 78.69 83 SER A O 1
ATOM 659 N N . LEU A 1 84 ? -8.449 11.648 22.282 1.00 85.19 84 LEU A N 1
ATOM 660 C CA . LEU A 1 84 ? -8.618 10.353 21.643 1.00 85.19 84 LEU A CA 1
ATOM 661 C C . LEU A 1 84 ? -10.028 9.857 21.934 1.00 85.19 84 LEU A C 1
ATOM 663 O O . LEU A 1 84 ? -10.541 10.035 23.040 1.00 85.19 84 LEU A O 1
ATOM 667 N N . ARG A 1 85 ? -10.641 9.209 20.950 1.00 85.69 85 ARG A N 1
ATOM 668 C CA . ARG A 1 85 ? -11.939 8.555 21.110 1.00 85.69 85 ARG A CA 1
ATOM 669 C C . ARG A 1 85 ? -11.903 7.130 20.590 1.00 85.69 85 ARG A C 1
ATOM 671 O O . ARG A 1 85 ? -11.090 6.796 19.725 1.00 85.69 85 ARG A O 1
ATOM 678 N N . GLU A 1 86 ? -12.849 6.325 21.054 1.00 89.38 86 GLU A N 1
ATOM 679 C CA . GLU A 1 86 ? -13.058 4.989 20.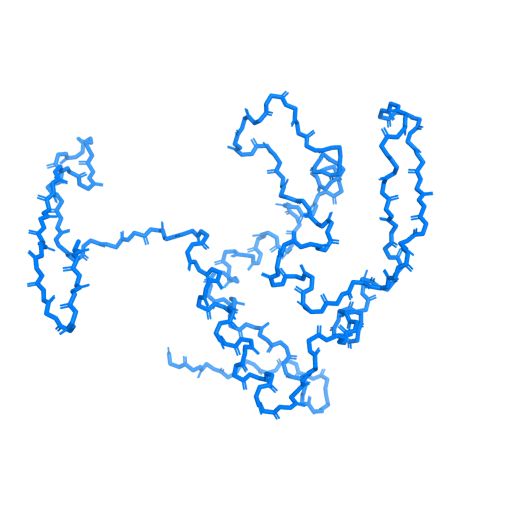506 1.00 89.38 86 GLU A CA 1
ATOM 680 C C . GLU A 1 86 ? -13.477 5.054 19.026 1.00 89.38 86 GLU A C 1
ATOM 682 O O . GLU A 1 86 ? -14.229 5.960 18.616 1.00 89.38 86 GLU A O 1
ATOM 687 N N . PRO A 1 87 ? -13.008 4.110 18.192 1.00 90.06 87 PRO A N 1
ATOM 688 C CA . PRO A 1 87 ? -13.533 3.933 16.851 1.00 90.06 87 PRO A CA 1
ATOM 689 C C . PRO A 1 87 ? -14.996 3.470 16.929 1.00 90.06 87 PRO A C 1
ATOM 691 O O . PRO A 1 87 ? -15.400 2.747 17.833 1.00 90.06 87 PRO A O 1
ATOM 694 N N . LYS A 1 88 ? -15.828 3.890 15.966 1.00 92.50 88 LYS A N 1
ATOM 695 C CA . LYS A 1 88 ? -17.263 3.528 15.951 1.00 92.50 88 LYS A CA 1
ATOM 696 C C . LYS A 1 88 ? -17.499 2.039 15.665 1.00 92.50 88 LYS A C 1
ATOM 698 O O . LYS A 1 88 ? -18.580 1.530 15.930 1.00 92.50 88 LYS A O 1
ATOM 703 N N . ARG A 1 89 ? -16.511 1.388 15.054 1.00 93.88 89 ARG A N 1
ATOM 704 C CA . ARG A 1 89 ? -16.451 -0.037 14.727 1.00 93.88 89 ARG A CA 1
ATOM 705 C C . ARG A 1 89 ? -14.987 -0.433 14.550 1.00 93.88 89 ARG A C 1
ATOM 707 O O . ARG A 1 89 ? -14.165 0.442 14.272 1.00 93.88 89 ARG A O 1
ATOM 714 N N . ALA A 1 90 ? -14.686 -1.723 14.645 1.00 93.81 90 ALA A N 1
ATOM 715 C CA . ALA A 1 90 ? -13.364 -2.240 14.307 1.00 93.81 90 ALA A CA 1
ATOM 716 C C . ALA A 1 90 ? -13.014 -1.968 12.830 1.00 93.81 90 ALA A C 1
ATOM 718 O O . ALA A 1 90 ? -13.896 -1.907 11.963 1.00 93.81 90 ALA A O 1
ATOM 719 N N . MET A 1 91 ? -11.718 -1.799 12.563 1.00 93.31 91 MET A N 1
ATOM 720 C CA . MET A 1 91 ? -11.168 -1.736 11.208 1.00 93.31 91 MET A CA 1
ATOM 721 C C . MET A 1 91 ? -11.283 -3.113 10.557 1.00 93.31 91 MET A C 1
ATOM 723 O O . MET A 1 91 ? -10.892 -4.107 11.169 1.00 93.31 91 MET A O 1
ATOM 727 N N . THR A 1 92 ? -11.781 -3.170 9.325 1.00 96.31 92 THR A N 1
ATOM 728 C CA . THR A 1 92 ? -11.900 -4.418 8.560 1.00 96.31 92 THR A CA 1
ATOM 729 C C . THR A 1 92 ? -10.837 -4.526 7.470 1.00 96.31 92 THR A C 1
ATOM 731 O O . THR A 1 92 ? -10.204 -3.535 7.088 1.00 96.31 92 THR A O 1
ATOM 734 N N . ILE A 1 93 ? -10.653 -5.729 6.921 1.00 93.75 93 ILE A N 1
ATOM 735 C CA . ILE A 1 93 ? -9.762 -5.946 5.769 1.00 93.75 93 ILE A CA 1
ATOM 736 C C . ILE A 1 93 ? -10.198 -5.092 4.564 1.00 93.75 93 ILE A C 1
ATOM 738 O O . ILE A 1 93 ? -9.362 -4.513 3.862 1.00 93.75 93 ILE A O 1
ATOM 742 N N . ARG A 1 94 ? -11.511 -4.936 4.356 1.00 96.38 94 ARG A N 1
ATOM 743 C CA . ARG A 1 94 ? -12.080 -4.051 3.330 1.00 96.38 94 ARG A CA 1
ATOM 744 C C . ARG A 1 94 ? -11.621 -2.602 3.493 1.00 96.38 94 ARG A C 1
ATOM 746 O O . ARG A 1 94 ? -11.304 -1.950 2.498 1.00 96.38 94 ARG A O 1
ATOM 753 N N . ASP A 1 95 ? -11.551 -2.100 4.724 1.00 93.94 95 ASP A N 1
ATOM 754 C CA . AS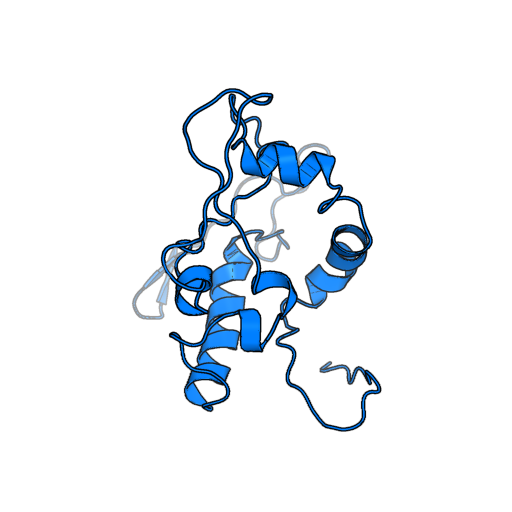P A 1 95 ? -11.128 -0.722 4.977 1.00 93.94 95 ASP A CA 1
ATOM 755 C C . ASP A 1 95 ? -9.674 -0.476 4.563 1.00 93.94 95 ASP A C 1
ATOM 757 O O . ASP A 1 95 ? -9.345 0.606 4.067 1.00 93.94 95 ASP A O 1
ATOM 761 N N . LEU A 1 96 ? -8.804 -1.479 4.734 1.00 91.31 96 LEU A N 1
ATOM 762 C CA . LEU A 1 96 ? -7.411 -1.420 4.288 1.00 91.31 96 LEU A CA 1
ATOM 763 C C . LEU A 1 96 ? -7.317 -1.353 2.759 1.00 91.31 96 LEU A C 1
ATOM 765 O O . LEU A 1 96 ? -6.609 -0.497 2.228 1.00 91.31 96 LEU A O 1
ATOM 769 N N . LEU A 1 97 ? -8.067 -2.210 2.059 1.00 92.56 97 LEU A N 1
ATOM 770 C CA . LEU A 1 97 ? -8.081 -2.269 0.592 1.00 92.56 97 LEU A CA 1
ATOM 771 C C . LEU A 1 97 ? -8.650 -1.004 -0.056 1.00 92.56 97 LEU A C 1
ATOM 773 O O . LEU A 1 97 ? -8.176 -0.584 -1.107 1.00 92.56 97 LEU A O 1
ATOM 777 N N . MET A 1 98 ? -9.657 -0.390 0.568 1.00 91.94 98 MET A N 1
ATOM 778 C CA . MET A 1 98 ? -10.327 0.803 0.038 1.00 91.94 98 MET A CA 1
ATOM 779 C C . MET A 1 98 ? -9.737 2.119 0.557 1.00 91.94 98 MET A C 1
ATOM 781 O O . MET A 1 98 ? -10.283 3.179 0.262 1.00 91.94 98 MET A O 1
ATOM 785 N N . HIS A 1 99 ? -8.665 2.078 1.355 1.00 89.50 99 HIS A N 1
ATOM 786 C CA . HIS A 1 99 ? -8.096 3.262 2.009 1.00 89.50 99 HIS A CA 1
ATOM 787 C C . HIS A 1 99 ? -9.106 4.046 2.875 1.00 89.50 99 HIS A C 1
ATOM 789 O O . HIS A 1 99 ? -9.093 5.274 2.917 1.00 89.50 99 HIS A O 1
ATOM 795 N N . THR A 1 100 ? -9.971 3.336 3.605 1.00 89.25 100 THR A N 1
ATOM 796 C CA . THR A 1 100 ? -10.977 3.910 4.525 1.00 89.25 100 THR A CA 1
ATOM 797 C C . THR A 1 100 ? -10.746 3.524 5.990 1.00 89.25 100 THR A C 1
ATOM 799 O O . THR A 1 100 ? -11.566 3.821 6.854 1.00 89.25 100 THR A O 1
ATOM 802 N N . SER A 1 101 ? -9.588 2.930 6.294 1.00 85.94 101 SER A N 1
ATOM 803 C CA . SER A 1 101 ? -9.191 2.501 7.642 1.00 85.94 101 SER A CA 1
ATOM 804 C C . SER A 1 101 ? -8.864 3.641 8.610 1.00 85.94 101 SER A C 1
ATOM 806 O O . SER A 1 101 ? -8.758 3.419 9.812 1.00 85.94 101 SER A O 1
ATOM 808 N N . GLY A 1 102 ? -8.670 4.861 8.105 1.00 83.56 102 GLY A N 1
ATOM 809 C CA . GLY A 1 102 ? -8.213 6.003 8.902 1.00 83.56 102 GLY A CA 1
ATOM 810 C C . GLY A 1 102 ? -6.699 6.037 9.143 1.00 83.56 102 GLY A C 1
ATOM 811 O O . GLY A 1 102 ? -6.210 6.978 9.768 1.00 83.56 102 GLY A O 1
ATOM 812 N N . LEU A 1 103 ? -5.944 5.061 8.620 1.00 84.06 103 LEU A N 1
ATOM 813 C CA . LEU A 1 103 ? -4.483 5.112 8.596 1.00 84.06 103 LEU A CA 1
ATOM 814 C C . LEU A 1 103 ? -4.003 6.184 7.614 1.00 84.06 103 LEU A C 1
ATOM 816 O O . LEU A 1 103 ? -4.553 6.352 6.525 1.00 84.06 103 LEU A O 1
ATOM 820 N N . VAL A 1 104 ? -2.938 6.887 7.989 1.00 75.12 104 VAL A N 1
ATOM 821 C CA . VAL A 1 104 ? -2.378 7.989 7.201 1.00 75.12 104 VAL A CA 1
ATOM 822 C C . VAL A 1 104 ? -0.915 7.740 6.864 1.00 75.12 104 VAL A C 1
ATOM 824 O O . VAL A 1 104 ? -0.157 7.200 7.667 1.00 75.12 104 VAL A O 1
ATOM 827 N N . ALA A 1 105 ? -0.499 8.170 5.675 1.00 65.00 105 ALA A N 1
ATOM 828 C CA . ALA A 1 105 ? 0.909 8.158 5.303 1.00 65.00 105 ALA A CA 1
ATOM 829 C C . ALA A 1 105 ? 1.686 9.243 6.076 1.00 65.00 105 ALA A C 1
ATOM 831 O O . ALA A 1 105 ? 1.135 10.316 6.353 1.00 65.00 105 ALA A O 1
ATOM 832 N N . PRO A 1 106 ? 2.976 9.019 6.384 1.00 54.41 106 PRO A N 1
ATOM 833 C CA . PRO A 1 106 ? 3.827 10.070 6.914 1.00 54.41 106 PRO A CA 1
ATOM 834 C C . PRO A 1 106 ? 4.011 11.149 5.848 1.00 54.41 106 PRO A C 1
ATOM 836 O O . PRO A 1 106 ? 4.539 10.914 4.762 1.00 54.41 106 PRO A O 1
ATOM 839 N N . SER A 1 107 ? 3.588 12.358 6.176 1.00 53.03 107 SER A N 1
ATOM 840 C CA . SER A 1 107 ? 3.656 13.529 5.302 1.00 53.03 107 SER A CA 1
ATOM 841 C C . SER A 1 107 ? 5.067 14.081 5.078 1.00 53.03 107 SER A C 1
ATOM 843 O O . SER A 1 107 ? 5.238 14.992 4.269 1.00 53.03 107 SER A O 1
ATOM 845 N N . SER A 1 108 ? 6.088 13.573 5.774 1.00 47.53 108 SER A N 1
ATOM 846 C CA . SER A 1 108 ? 7.422 14.186 5.774 1.00 47.53 108 SER A CA 1
ATOM 847 C C . SER A 1 108 ? 8.182 14.035 4.458 1.00 47.53 108 SER A C 1
ATOM 849 O O . SER A 1 108 ? 8.964 14.919 4.116 1.00 47.53 108 SER A O 1
ATOM 851 N N . LYS A 1 109 ? 7.945 12.971 3.675 1.00 44.44 109 LYS A N 1
ATOM 852 C CA . LYS A 1 109 ? 8.643 12.783 2.386 1.00 44.44 109 LYS A CA 1
ATOM 853 C C . LYS A 1 109 ? 8.107 13.654 1.245 1.00 44.44 109 LYS A C 1
ATOM 855 O O . LYS A 1 109 ? 8.858 13.929 0.318 1.00 44.44 109 LYS A O 1
ATOM 860 N N . TRP A 1 110 ? 6.856 14.111 1.313 1.00 46.06 110 TRP A N 1
ATOM 861 C CA . TRP A 1 110 ? 6.178 14.789 0.196 1.00 46.06 110 TRP A CA 1
ATOM 862 C C . TRP A 1 110 ? 5.840 16.256 0.461 1.00 46.06 110 TRP A C 1
ATOM 864 O O . TRP A 1 110 ? 4.909 16.760 -0.154 1.00 46.06 110 TRP A O 1
ATOM 874 N N . LYS A 1 111 ? 6.568 16.935 1.367 1.00 44.25 111 LYS A N 1
ATOM 875 C CA . LYS A 1 111 ? 6.414 18.375 1.682 1.00 44.25 111 LYS A CA 1
ATOM 876 C C . LYS A 1 111 ? 4.954 18.861 1.624 1.00 44.25 111 LYS A C 1
ATOM 878 O O . LYS A 1 111 ? 4.680 19.931 1.084 1.00 44.25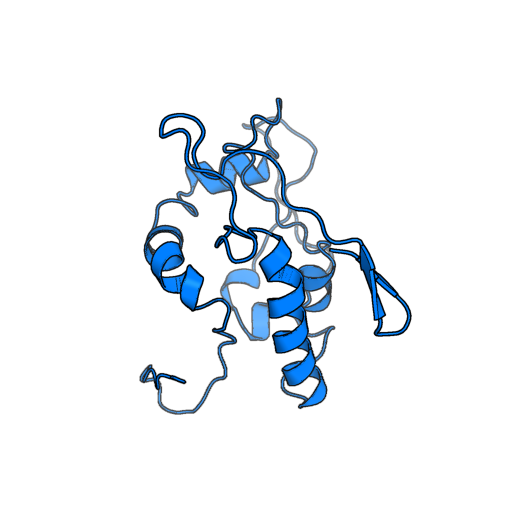 111 LYS A O 1
ATOM 883 N N . LEU A 1 112 ? 4.011 18.074 2.148 1.00 45.19 112 LEU A N 1
ATOM 884 C CA . LEU A 1 112 ? 2.655 18.573 2.315 1.00 45.19 112 LEU A CA 1
ATOM 885 C C . LEU A 1 112 ? 2.770 19.682 3.366 1.00 45.19 112 LEU A C 1
ATOM 887 O O . LEU A 1 112 ? 3.335 19.412 4.430 1.00 45.19 112 LEU A O 1
ATOM 891 N N . PRO A 1 113 ? 2.336 20.920 3.061 1.00 42.12 113 PRO A N 1
ATOM 892 C CA . PRO A 1 113 ? 2.591 22.087 3.908 1.00 42.12 113 PRO A CA 1
ATOM 893 C C . PRO A 1 113 ? 2.061 21.908 5.335 1.00 42.12 113 PRO A C 1
ATOM 895 O O . PRO A 1 113 ? 2.580 22.520 6.262 1.00 42.12 113 PRO A O 1
ATOM 898 N N . GLU A 1 114 ? 1.118 20.985 5.524 1.00 47.56 114 GLU A N 1
ATOM 899 C CA . GLU A 1 114 ? 0.692 20.490 6.822 1.00 47.56 114 GLU A CA 1
ATOM 900 C C . GLU A 1 114 ? 0.661 18.962 6.778 1.00 47.56 114 GLU A C 1
ATOM 902 O O . GLU A 1 114 ? -0.095 18.345 6.025 1.00 47.56 114 GLU A O 1
ATOM 907 N N . GLY A 1 115 ? 1.515 18.316 7.567 1.00 56.00 115 GLY A N 1
ATOM 908 C CA . GLY A 1 115 ? 1.356 16.893 7.808 1.00 56.00 115 GLY A CA 1
ATOM 909 C C . GLY A 1 115 ? 0.038 16.581 8.493 1.00 56.00 115 GLY A C 1
ATOM 910 O O . GLY A 1 115 ? -0.454 17.382 9.284 1.00 56.00 115 GLY A O 1
ATOM 911 N N . THR A 1 116 ? -0.527 15.396 8.250 1.00 65.38 116 THR A N 1
ATOM 912 C CA . THR A 1 116 ? -1.619 14.935 9.110 1.00 65.38 116 THR A CA 1
ATOM 913 C C . THR A 1 116 ? -1.079 14.833 10.537 1.00 65.38 116 THR A C 1
ATOM 915 O O . THR A 1 116 ? 0.035 14.355 10.758 1.00 65.38 116 THR A O 1
ATOM 918 N N . ARG A 1 117 ? -1.851 15.286 11.529 1.00 72.25 117 ARG A N 1
ATOM 919 C CA . ARG A 1 117 ? -1.426 15.255 12.942 1.00 72.25 117 ARG A CA 1
ATOM 920 C C . ARG A 1 117 ? -1.022 13.845 13.378 1.00 72.25 117 ARG A C 1
ATOM 922 O O . ARG A 1 117 ? 0.006 13.663 14.020 1.00 72.25 117 ARG A O 1
ATOM 929 N N . VAL A 1 118 ? -1.784 12.848 12.931 1.00 74.50 118 VAL A N 1
ATOM 930 C CA . VAL A 1 118 ? -1.480 11.425 13.122 1.00 74.50 118 VAL A CA 1
ATOM 931 C C . VAL A 1 118 ? -0.159 11.035 12.438 1.00 74.50 118 VAL A C 1
ATOM 933 O O . VAL A 1 118 ? 0.657 10.341 13.035 1.00 74.50 118 VAL A O 1
ATOM 936 N N . GLY A 1 119 ? 0.115 11.536 11.230 1.00 68.94 119 GLY A N 1
ATOM 937 C CA . GLY A 1 119 ? 1.375 11.299 10.523 1.00 68.94 119 GLY A CA 1
ATOM 938 C C . GLY A 1 119 ? 2.609 11.846 11.251 1.00 68.94 119 GLY A C 1
ATOM 939 O O . GLY A 1 119 ? 3.675 11.233 11.168 1.00 68.94 119 GLY A O 1
ATOM 940 N N . SER A 1 120 ? 2.475 12.953 11.989 1.00 70.69 120 SER A N 1
ATOM 941 C CA . SER A 1 120 ? 3.533 13.484 12.865 1.00 70.69 120 SER A CA 1
ATOM 942 C C . SER A 1 120 ? 3.738 12.613 14.107 1.00 70.69 120 SER A C 1
ATOM 944 O O . SER A 1 120 ? 4.872 12.251 14.416 1.00 70.69 120 SER A O 1
ATOM 946 N N . LEU A 1 121 ? 2.650 12.177 14.756 1.00 74.44 121 LEU A N 1
ATOM 947 C CA . LEU A 1 121 ? 2.719 11.239 15.886 1.00 74.44 121 LEU A CA 1
ATOM 948 C C . LEU A 1 121 ? 3.396 9.918 15.489 1.00 74.44 121 LEU A C 1
ATOM 950 O O . LEU A 1 121 ? 4.190 9.363 16.251 1.00 74.44 121 LEU A O 1
ATOM 954 N N . TYR A 1 122 ? 3.151 9.432 14.271 1.00 74.38 122 TYR A N 1
ATOM 955 C CA . TYR A 1 122 ? 3.823 8.244 13.743 1.00 74.38 122 TYR A CA 1
ATOM 956 C C . TYR A 1 122 ? 5.344 8.426 13.568 1.00 74.38 122 TYR A C 1
ATOM 958 O O . TYR A 1 122 ? 6.110 7.475 13.719 1.00 74.38 122 TYR A O 1
ATOM 966 N N . GLN A 1 123 ? 5.808 9.639 13.253 1.00 67.88 123 GLN A N 1
ATOM 967 C CA . GLN A 1 123 ? 7.243 9.929 13.150 1.00 67.88 123 GLN A CA 1
ATOM 968 C C . GLN A 1 123 ? 7.909 9.995 14.525 1.00 67.88 123 GLN A C 1
ATOM 970 O O . GLN A 1 123 ? 8.998 9.455 14.698 1.00 67.88 123 GLN A O 1
ATOM 975 N N . GLU A 1 124 ? 7.242 10.603 15.505 1.00 70.94 124 GLU A N 1
ATOM 976 C CA . GLU A 1 124 ? 7.740 10.739 16.882 1.00 70.94 124 GLU A CA 1
ATOM 977 C C . GLU A 1 124 ? 7.814 9.408 17.618 1.00 70.94 124 GLU A C 1
ATOM 979 O O . GLU A 1 124 ? 8.800 9.119 18.290 1.00 70.94 124 GLU A O 1
ATOM 984 N N . SER A 1 125 ? 6.808 8.559 17.417 1.00 70.00 125 SER A N 1
ATOM 985 C CA . SER A 1 125 ? 6.808 7.173 17.900 1.00 70.00 125 SER A CA 1
ATOM 986 C C . SER A 1 125 ? 7.818 6.281 17.174 1.00 70.00 125 SER A C 1
ATOM 988 O O . SER A 1 125 ? 7.927 5.094 17.474 1.00 70.00 125 SER A O 1
ATOM 990 N N . ASN A 1 126 ? 8.590 6.840 16.235 1.00 65.81 126 ASN A N 1
ATOM 991 C CA . ASN A 1 126 ? 9.665 6.155 15.534 1.00 65.81 126 ASN A CA 1
ATOM 992 C C . ASN A 1 126 ? 9.187 4.926 14.734 1.00 65.81 126 ASN A C 1
ATOM 994 O O . ASN A 1 126 ? 10.001 4.062 14.383 1.00 65.81 126 ASN A O 1
ATOM 998 N N . LEU A 1 127 ? 7.891 4.869 14.384 1.00 64.62 127 LEU A N 1
ATOM 999 C CA . LEU A 1 127 ? 7.294 3.771 13.608 1.00 64.62 127 LEU A CA 1
ATOM 1000 C C . LEU A 1 127 ? 7.996 3.584 12.256 1.00 64.62 127 LEU A C 1
ATOM 1002 O O . LEU A 1 127 ? 8.083 2.472 11.742 1.00 64.62 127 LEU A O 1
ATOM 1006 N N . TYR A 1 128 ? 8.582 4.657 11.715 1.00 58.12 128 TYR A N 1
ATOM 1007 C CA . TYR A 1 128 ? 9.307 4.652 10.441 1.00 58.12 128 TYR A CA 1
ATOM 1008 C C . TYR A 1 128 ? 10.831 4.532 10.557 1.00 58.12 128 TYR A C 1
ATOM 1010 O O . TYR A 1 128 ? 11.511 4.632 9.540 1.00 58.12 128 TYR A O 1
ATOM 1018 N N . ARG A 1 129 ? 11.403 4.352 11.753 1.00 46.81 129 ARG A N 1
ATOM 1019 C CA . ARG A 1 129 ? 12.866 4.225 11.946 1.00 46.81 129 ARG A CA 1
ATOM 1020 C C . ARG A 1 129 ? 13.267 2.946 12.690 1.00 46.81 129 ARG A C 1
ATOM 1022 O O . ARG A 1 129 ? 14.417 2.533 12.587 1.00 46.81 129 ARG A O 1
ATOM 1029 N N . GLY A 1 130 ? 12.344 2.309 13.418 1.00 37.00 130 GLY A N 1
ATOM 1030 C CA . GLY A 1 130 ? 12.559 1.010 14.068 1.00 37.00 130 GLY A CA 1
ATOM 1031 C C . GLY A 1 130 ? 12.601 -0.161 13.080 1.00 37.00 130 GLY A C 1
ATOM 1032 O O . GLY A 1 130 ? 12.377 0.020 11.887 1.00 37.00 130 GLY A O 1
ATOM 1033 N N . ALA A 1 131 ? 12.852 -1.376 13.578 1.00 38.81 131 ALA A N 1
ATOM 1034 C CA . ALA A 1 131 ? 12.978 -2.633 12.826 1.00 38.81 131 ALA A CA 1
ATOM 1035 C C . ALA A 1 131 ? 11.818 -2.971 11.865 1.00 38.81 131 ALA A C 1
ATOM 1037 O O . ALA A 1 131 ? 11.931 -3.929 11.115 1.00 38.81 131 ALA A O 1
ATOM 1038 N N . ILE A 1 132 ? 10.744 -2.184 11.841 1.00 39.44 132 ILE A N 1
ATOM 1039 C CA . ILE A 1 132 ? 9.730 -2.186 10.789 1.00 39.44 132 ILE A CA 1
ATOM 1040 C C . ILE A 1 132 ? 10.323 -1.545 9.520 1.00 39.44 132 ILE A C 1
ATOM 1042 O O . ILE A 1 132 ? 10.393 -2.199 8.497 1.00 39.44 132 ILE A O 1
ATOM 1046 N N . CYS A 1 133 ? 10.916 -0.351 9.572 1.00 33.53 133 CYS A N 1
ATOM 1047 C CA . CYS A 1 133 ? 11.477 0.324 8.391 1.00 33.53 133 CYS A CA 1
ATOM 1048 C C . CYS A 1 133 ? 12.813 -0.268 7.884 1.00 33.53 133 CYS A C 1
ATOM 1050 O O . CYS A 1 133 ? 13.031 -0.388 6.680 1.00 33.53 133 CYS A O 1
ATOM 1052 N N . HIS A 1 134 ? 13.700 -0.716 8.780 1.00 28.16 134 HIS A N 1
ATOM 1053 C CA . HIS A 1 134 ? 14.936 -1.399 8.357 1.00 28.16 134 HIS A CA 1
ATOM 1054 C C . HIS A 1 134 ? 14.683 -2.815 7.836 1.00 28.16 134 HIS A C 1
ATOM 1056 O O . HIS A 1 134 ? 15.409 -3.288 6.963 1.00 28.16 134 HIS A O 1
ATOM 1062 N N . ARG A 1 135 ? 13.623 -3.472 8.321 1.00 29.14 135 ARG A N 1
ATOM 1063 C CA . ARG A 1 135 ? 13.151 -4.718 7.728 1.00 29.14 135 ARG A CA 1
ATOM 1064 C C . ARG A 1 135 ? 12.286 -4.463 6.506 1.00 29.14 135 ARG A C 1
ATOM 1066 O O . ARG A 1 135 ? 12.196 -5.384 5.735 1.00 29.14 135 ARG A O 1
ATOM 1073 N N . TRP A 1 136 ? 11.770 -3.257 6.244 1.00 31.28 136 TRP A N 1
ATOM 1074 C CA . TRP A 1 136 ? 11.044 -2.882 5.013 1.00 31.28 136 TRP A CA 1
ATOM 1075 C C . TRP A 1 136 ? 11.902 -2.830 3.747 1.00 31.28 136 TRP A C 1
ATOM 1077 O O . TRP A 1 136 ? 11.350 -2.965 2.665 1.00 31.28 136 TRP A O 1
ATOM 1087 N N . LEU A 1 137 ? 13.227 -2.685 3.844 1.00 29.73 137 LEU A N 1
ATOM 1088 C CA . LEU A 1 137 ? 14.114 -2.921 2.693 1.00 29.73 137 LEU A CA 1
ATOM 1089 C C . LEU A 1 137 ? 14.409 -4.415 2.473 1.00 29.73 137 LEU A C 1
ATOM 1091 O O . LEU A 1 137 ? 14.789 -4.785 1.371 1.00 29.73 137 LEU A O 1
ATOM 1095 N N . LYS A 1 138 ? 14.160 -5.276 3.473 1.00 27.64 138 LYS A N 1
ATOM 1096 C CA . LYS A 1 138 ? 13.986 -6.726 3.262 1.00 27.64 138 LYS A CA 1
ATOM 1097 C C . LYS A 1 138 ? 12.540 -7.086 2.870 1.00 27.64 138 LYS A C 1
ATOM 1099 O O . LYS A 1 138 ? 12.341 -7.902 1.997 1.00 27.64 138 LYS A O 1
ATOM 1104 N N . CYS A 1 139 ? 11.544 -6.373 3.388 1.00 29.91 139 CYS A N 1
ATOM 1105 C CA . CYS A 1 139 ? 10.112 -6.530 3.125 1.00 29.91 139 CYS A CA 1
ATOM 1106 C C . CYS A 1 139 ? 9.675 -5.865 1.810 1.00 29.91 139 CYS A C 1
ATOM 1108 O O . CYS A 1 139 ? 8.505 -5.942 1.451 1.00 29.91 139 CYS A O 1
ATOM 1110 N N . TYR A 1 140 ? 10.589 -5.212 1.088 1.00 33.94 140 TYR A N 1
ATOM 1111 C CA . TYR A 1 140 ? 10.346 -4.816 -0.297 1.00 33.94 140 TYR A CA 1
ATOM 1112 C C . TYR A 1 140 ? 10.347 -6.046 -1.221 1.00 33.94 140 TYR A C 1
ATOM 1114 O O . TYR A 1 140 ? 9.742 -5.989 -2.285 1.00 33.94 140 TYR A O 1
ATOM 1122 N N . GLU A 1 141 ? 10.926 -7.163 -0.759 1.00 30.08 141 GLU A N 1
ATOM 1123 C CA . GLU A 1 141 ? 10.701 -8.518 -1.287 1.00 30.08 141 GLU A CA 1
ATOM 1124 C C . GLU A 1 141 ? 9.466 -9.189 -0.634 1.00 30.08 141 GLU A C 1
ATOM 1126 O O . GLU A 1 141 ? 8.775 -9.978 -1.267 1.00 30.08 141 GLU A O 1
ATOM 1131 N N . ASP A 1 142 ? 9.097 -8.811 0.597 1.00 31.50 142 ASP A N 1
ATOM 1132 C CA . ASP A 1 142 ? 8.060 -9.496 1.391 1.00 31.50 142 ASP A CA 1
ATOM 1133 C C . ASP A 1 142 ? 6.722 -8.735 1.560 1.00 31.50 142 ASP A C 1
ATOM 1135 O O . ASP A 1 142 ? 6.046 -8.892 2.580 1.00 31.50 142 ASP A O 1
ATOM 1139 N N . PHE A 1 143 ? 6.246 -7.972 0.567 1.00 31.80 143 PHE A N 1
ATOM 1140 C CA . PHE A 1 143 ? 4.792 -7.689 0.482 1.00 31.80 143 PHE A CA 1
ATOM 1141 C C . PHE A 1 143 ? 3.979 -8.947 0.105 1.00 31.80 143 PHE A C 1
ATOM 1143 O O . PHE A 1 143 ? 2.749 -8.924 0.120 1.00 31.80 143 PHE A O 1
ATOM 1150 N N . LEU A 1 144 ? 4.680 -10.053 -0.170 1.00 30.06 144 LEU A N 1
ATOM 1151 C CA . LEU A 1 144 ? 4.172 -11.423 -0.229 1.00 30.06 144 LEU A CA 1
ATOM 1152 C C . LEU A 1 144 ? 3.903 -12.055 1.148 1.00 30.06 144 LEU A C 1
ATOM 1154 O O . LEU A 1 144 ? 3.311 -13.130 1.200 1.00 30.06 144 LEU A O 1
ATOM 1158 N N . CYS A 1 145 ? 4.265 -11.417 2.268 1.00 27.28 145 CYS A N 1
ATOM 1159 C CA . CYS A 1 145 ? 3.912 -11.926 3.595 1.00 27.28 145 CYS A CA 1
ATOM 1160 C C . CYS A 1 145 ? 2.440 -11.640 3.934 1.00 27.28 145 CYS A C 1
ATOM 1162 O O . CYS A 1 145 ? 2.118 -10.859 4.830 1.00 27.28 145 CYS A O 1
ATOM 1164 N N . ILE A 1 146 ? 1.529 -12.342 3.260 1.00 30.31 146 ILE A N 1
ATOM 1165 C CA . ILE A 1 146 ? 0.321 -12.782 3.946 1.00 30.31 146 ILE A CA 1
ATOM 1166 C C . ILE A 1 146 ? 0.801 -13.810 4.971 1.00 30.31 146 ILE A C 1
ATOM 1168 O O . ILE A 1 146 ? 1.253 -14.899 4.622 1.00 30.31 146 ILE A O 1
ATOM 1172 N N . ALA A 1 147 ? 0.735 -13.443 6.247 1.00 28.47 147 ALA A N 1
ATOM 1173 C CA . ALA A 1 147 ? 0.947 -14.363 7.349 1.00 28.47 147 ALA A CA 1
ATOM 1174 C C . ALA A 1 147 ? -0.148 -15.447 7.325 1.00 28.47 147 ALA A C 1
ATOM 1176 O O . ALA A 1 147 ? -1.199 -15.299 7.946 1.00 28.47 147 ALA A O 1
ATOM 1177 N N . ILE A 1 148 ? 0.084 -16.541 6.596 1.00 27.44 148 ILE A N 1
ATOM 1178 C CA . ILE A 1 148 ? -0.683 -17.778 6.752 1.00 27.44 148 ILE A CA 1
ATOM 1179 C C . ILE A 1 148 ? -0.043 -18.561 7.892 1.00 27.44 148 ILE A C 1
ATOM 1181 O O . ILE A 1 148 ? 1.107 -18.991 7.835 1.00 27.44 148 ILE A O 1
ATOM 1185 N N . ARG A 1 149 ? -0.815 -18.720 8.960 1.00 25.69 149 ARG A N 1
ATOM 1186 C CA . ARG A 1 149 ? -0.471 -19.505 10.140 1.00 25.69 149 ARG A CA 1
ATOM 1187 C C . ARG A 1 149 ? -0.458 -21.002 9.804 1.00 25.69 149 ARG A C 1
ATOM 1189 O O . ARG A 1 149 ? -1.444 -21.514 9.288 1.00 25.69 149 ARG A O 1
ATOM 1196 N N . VAL A 1 150 ? 0.610 -21.714 10.176 1.00 27.00 150 VAL A N 1
ATOM 1197 C CA . VAL A 1 150 ? 0.687 -23.194 10.223 1.00 27.00 150 VAL A CA 1
ATOM 1198 C C . VAL A 1 150 ? 1.318 -23.576 11.587 1.00 27.00 150 VAL A C 1
ATOM 1200 O O . VAL A 1 150 ? 2.109 -22.790 12.116 1.00 27.00 150 VAL A O 1
ATOM 1203 N N . PRO A 1 151 ? 0.897 -24.666 12.263 1.00 28.27 151 PRO A N 1
ATOM 1204 C CA . PRO A 1 151 ? 1.015 -24.823 13.715 1.00 28.27 151 PRO A CA 1
ATOM 1205 C C . PRO A 1 151 ? 2.444 -25.147 14.170 1.00 28.27 151 PRO A C 1
ATOM 1207 O O . PRO A 1 151 ? 3.164 -25.852 13.475 1.00 28.27 151 PRO A O 1
ATOM 1210 N N . ASN A 1 152 ? 2.778 -24.714 15.395 1.00 25.64 152 ASN A N 1
ATOM 1211 C CA . ASN A 1 152 ? 3.979 -25.034 16.200 1.00 25.64 152 ASN A CA 1
ATOM 1212 C C . ASN A 1 152 ? 5.061 -23.948 16.344 1.00 25.64 152 ASN A C 1
ATOM 1214 O O . ASN A 1 152 ? 6.116 -24.217 16.906 1.00 25.64 152 ASN A O 1
ATOM 1218 N N . GLY A 1 153 ? 4.774 -22.693 15.985 1.00 31.12 153 GLY A N 1
ATOM 1219 C CA . GLY A 1 153 ? 5.463 -21.545 16.600 1.00 31.12 153 GLY A CA 1
ATOM 1220 C C . GLY A 1 153 ? 6.947 -21.368 16.254 1.00 31.12 153 GLY A C 1
ATOM 1221 O O . GLY A 1 153 ? 7.651 -20.668 16.977 1.00 31.12 153 GLY A O 1
ATOM 1222 N N . ILE A 1 154 ? 7.416 -21.946 15.149 1.00 28.17 154 ILE A N 1
ATOM 1223 C CA . ILE A 1 154 ? 8.748 -21.696 14.587 1.00 28.17 154 ILE A CA 1
ATOM 1224 C C . ILE A 1 154 ? 8.539 -21.126 13.179 1.00 28.17 154 ILE A C 1
ATOM 1226 O O . ILE A 1 154 ? 7.921 -21.770 12.337 1.00 28.17 154 ILE A O 1
ATOM 1230 N N . MET A 1 155 ? 8.995 -19.889 12.945 1.00 29.27 155 MET A N 1
ATOM 1231 C CA . MET A 1 155 ? 9.009 -19.275 11.611 1.00 29.27 155 MET A CA 1
ATOM 1232 C C . MET A 1 155 ? 10.071 -19.971 10.760 1.00 29.27 155 MET A C 1
ATOM 1234 O O . MET A 1 155 ? 11.262 -19.709 10.929 1.00 29.27 155 MET A O 1
ATOM 1238 N N . GLU A 1 156 ? 9.646 -20.838 9.847 1.00 23.92 156 GLU A N 1
ATOM 1239 C CA . GLU A 1 156 ? 10.508 -21.408 8.816 1.00 23.92 156 GLU A CA 1
ATOM 1240 C C . GLU A 1 156 ? 10.150 -20.774 7.465 1.00 23.92 156 GLU A C 1
ATOM 1242 O O . GLU A 1 156 ? 9.015 -20.859 7.000 1.00 23.92 156 GLU A O 1
ATOM 1247 N N . PHE A 1 157 ? 11.116 -20.070 6.870 1.00 30.05 157 PHE A N 1
ATOM 1248 C CA . PHE A 1 157 ? 10.975 -19.402 5.577 1.00 30.05 157 PHE A CA 1
ATOM 1249 C C . PHE A 1 157 ? 11.321 -20.398 4.471 1.00 30.05 157 PHE A C 1
ATOM 1251 O O . PHE A 1 157 ? 12.482 -20.782 4.336 1.00 30.05 157 PHE A O 1
ATOM 1258 N N . GLN A 1 158 ? 10.334 -20.813 3.679 1.00 23.70 158 GLN A N 1
ATOM 1259 C CA . GLN A 1 158 ? 10.596 -21.541 2.438 1.00 23.70 158 GLN A CA 1
ATOM 1260 C C . GLN A 1 158 ? 10.649 -20.532 1.280 1.00 23.70 158 GLN A C 1
ATOM 1262 O O . GLN A 1 158 ? 9.666 -19.819 1.069 1.00 23.70 158 GLN A O 1
ATOM 1267 N N . PRO A 1 159 ? 11.773 -20.433 0.549 1.00 23.81 159 PRO A N 1
ATOM 1268 C CA . PRO A 1 159 ? 11.873 -19.564 -0.614 1.00 23.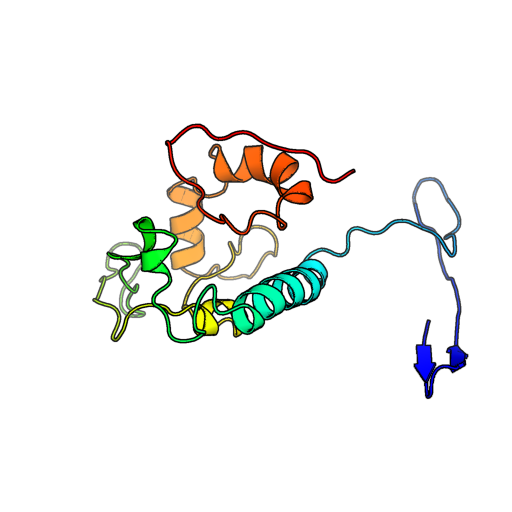81 159 PRO A CA 1
ATOM 1269 C C . PRO A 1 159 ? 11.026 -20.135 -1.756 1.00 23.81 159 PRO A C 1
ATOM 1271 O O . PRO A 1 159 ? 11.189 -21.292 -2.146 1.00 23.81 159 PRO A O 1
ATOM 1274 N N . ILE A 1 160 ? 10.134 -19.320 -2.315 1.00 26.84 160 ILE A N 1
ATOM 1275 C CA . ILE A 1 160 ? 9.575 -19.569 -3.644 1.00 26.84 160 ILE A CA 1
ATOM 1276 C C . ILE A 1 160 ? 10.462 -18.789 -4.612 1.00 26.84 160 ILE A C 1
ATOM 1278 O O . ILE A 1 160 ? 10.248 -17.597 -4.776 1.00 26.84 160 ILE A O 1
ATOM 1282 N N . LEU A 1 161 ? 11.452 -19.505 -5.163 1.00 31.34 161 LEU A N 1
ATOM 1283 C CA . LEU A 1 161 ? 12.352 -19.162 -6.279 1.00 31.34 161 LEU A CA 1
ATOM 1284 C C . LEU A 1 161 ? 12.988 -17.762 -6.279 1.00 31.34 161 LEU A C 1
ATOM 1286 O O . LEU A 1 161 ? 12.309 -16.787 -6.660 1.00 31.34 161 LEU A O 1
#

Radius of gyration: 20.73 Å; chains: 1; bounding box: 43×47×54 Å